Protein AF-A0A357F8G6-F1 (afdb_monomer)

Nearest PDB structures (foldseek):
  5ffz-assembly1_A-2  TM=5.492E-01  e=2.465E-02  Staphylococcus aureus
  5fb2-assembly1_A  TM=5.882E-01  e=3.566E-02  Staphylococcus aureus
  5ffx-assembly1_A  TM=5.777E-01  e=6.205E-02  Staphylococcus aureus
  6pco-assembly1_B  TM=5.601E-01  e=1.053E+00  Bordetell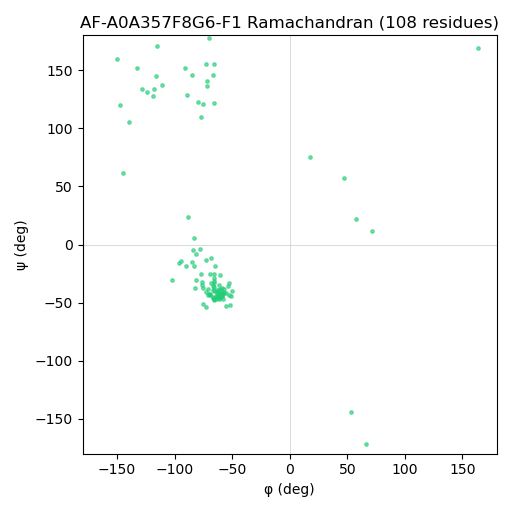a bronchiseptica
  3cdh-assembly1_B  TM=5.839E-01  e=1.833E+00  Ruegeria pomeroyi DSS-3

Mean predicted aligned error: 5.39 Å

Radius of gyration: 15.56 Å; Cα contacts (8 Å, |Δi|>4): 113; chains: 1; bounding box: 52×36×39 Å

Structure (mmCIF, N/CA/C/O backbone):
data_AF-A0A357F8G6-F1
#
_entry.id   AF-A0A357F8G6-F1
#
loop_
_atom_site.group_PDB
_atom_site.id
_atom_site.type_symbol
_atom_site.label_atom_id
_atom_site.label_alt_id
_atom_site.label_comp_id
_atom_site.label_asym_id
_atom_site.label_entity_id
_atom_site.label_seq_id
_atom_site.pdbx_PDB_ins_code
_atom_site.Cartn_x
_atom_site.Cartn_y
_atom_site.Cartn_z
_atom_site.occupancy
_atom_site.B_iso_or_equiv
_atom_site.auth_seq_id
_atom_site.auth_comp_id
_atom_site.auth_asym_id
_atom_site.auth_atom_id
_atom_site.pdbx_PDB_model_num
ATOM 1 N N . MET A 1 1 ? 31.785 -21.880 -17.353 1.00 59.53 1 MET A N 1
ATOM 2 C CA . MET A 1 1 ? 31.046 -21.017 -16.407 1.00 59.53 1 MET A CA 1
ATOM 3 C C . MET A 1 1 ? 29.583 -21.114 -16.800 1.00 59.53 1 MET A C 1
ATOM 5 O O . MET A 1 1 ? 29.295 -20.853 -17.959 1.00 59.53 1 MET A O 1
ATOM 9 N N . PHE A 1 2 ? 28.699 -21.585 -15.920 1.00 76.69 2 PHE A N 1
ATOM 10 C CA . PHE A 1 2 ? 27.284 -21.784 -16.259 1.00 76.69 2 PHE A CA 1
ATOM 11 C C . PHE A 1 2 ? 26.419 -20.906 -15.353 1.00 76.69 2 PHE A C 1
ATOM 13 O O . PHE A 1 2 ? 26.585 -20.930 -14.134 1.00 76.69 2 PHE A O 1
ATOM 20 N N . THR A 1 3 ? 25.529 -20.114 -15.949 1.00 87.19 3 THR A N 1
ATOM 21 C CA . THR A 1 3 ? 24.547 -19.296 -15.227 1.00 87.19 3 THR A CA 1
ATOM 22 C C . THR A 1 3 ? 23.376 -20.179 -14.808 1.00 87.19 3 THR A C 1
ATOM 24 O O . THR A 1 3 ? 22.744 -20.793 -15.662 1.00 87.19 3 THR A O 1
ATOM 27 N N . LEU A 1 4 ? 23.084 -20.240 -13.505 1.00 90.69 4 LEU A N 1
ATOM 28 C CA . LEU A 1 4 ? 21.967 -21.028 -12.959 1.00 90.69 4 LEU A CA 1
ATOM 29 C C . LEU A 1 4 ? 20.603 -20.345 -13.160 1.00 90.69 4 LEU A C 1
ATOM 31 O O . LEU A 1 4 ? 19.579 -21.017 -13.209 1.00 90.69 4 LEU A O 1
ATOM 35 N N . GLY A 1 5 ? 20.588 -19.017 -13.288 1.00 86.19 5 GLY A N 1
ATOM 36 C CA . GLY A 1 5 ? 19.381 -18.229 -13.520 1.00 86.19 5 GLY A CA 1
ATOM 37 C C . GLY A 1 5 ? 19.585 -16.745 -13.220 1.00 86.19 5 GLY A C 1
ATOM 38 O O . GLY A 1 5 ? 20.605 -16.350 -12.654 1.00 86.19 5 GLY A O 1
ATOM 39 N N . GLY A 1 6 ? 18.602 -15.934 -13.614 1.00 88.56 6 GLY A N 1
ATOM 40 C CA . GLY A 1 6 ? 18.479 -14.519 -13.259 1.00 88.56 6 GLY A CA 1
ATOM 41 C C . GLY A 1 6 ? 17.232 -14.267 -12.406 1.00 88.56 6 GLY A C 1
ATOM 42 O O . GLY A 1 6 ? 16.396 -15.154 -12.242 1.00 88.56 6 GLY A O 1
ATOM 43 N N . GLY A 1 7 ? 17.099 -13.057 -11.865 1.00 85.38 7 GLY A N 1
ATOM 44 C CA . GLY A 1 7 ? 15.947 -12.667 -11.055 1.00 85.38 7 GLY A CA 1
ATOM 45 C C . GLY A 1 7 ? 15.641 -11.177 -11.163 1.00 85.38 7 GLY A C 1
ATOM 46 O O . GLY A 1 7 ? 16.503 -10.383 -11.533 1.00 85.38 7 GLY A O 1
ATOM 47 N N . MET A 1 8 ? 14.405 -10.812 -10.827 1.00 80.38 8 MET A N 1
ATOM 48 C CA . MET A 1 8 ? 13.933 -9.430 -10.769 1.00 80.38 8 MET A CA 1
ATOM 49 C C . MET A 1 8 ? 13.502 -9.104 -9.340 1.00 80.38 8 MET A C 1
ATOM 51 O O . MET A 1 8 ? 12.783 -9.883 -8.712 1.00 80.38 8 MET A O 1
ATOM 55 N N . VAL A 1 9 ? 13.934 -7.952 -8.828 1.00 79.44 9 VAL A N 1
ATOM 56 C CA . VAL A 1 9 ? 13.481 -7.453 -7.525 1.00 79.44 9 VAL A CA 1
ATOM 57 C C . VAL A 1 9 ? 12.066 -6.903 -7.683 1.00 79.44 9 VAL A C 1
ATOM 59 O O . VAL A 1 9 ? 11.845 -5.998 -8.481 1.00 79.44 9 VAL A O 1
ATOM 62 N N . ILE A 1 10 ? 11.121 -7.461 -6.927 1.00 75.69 10 ILE A N 1
ATOM 63 C CA . ILE A 1 10 ? 9.698 -7.073 -6.953 1.00 75.69 10 ILE A CA 1
ATOM 64 C C . ILE A 1 10 ? 9.289 -6.189 -5.765 1.00 75.69 10 ILE A C 1
ATOM 66 O O . ILE A 1 10 ? 8.410 -5.351 -5.902 1.00 75.69 10 ILE A O 1
ATOM 70 N N . ASP A 1 11 ? 9.929 -6.363 -4.606 1.00 76.88 11 ASP A N 1
ATOM 71 C CA . ASP A 1 11 ? 9.844 -5.468 -3.447 1.00 76.88 11 ASP A CA 1
ATOM 72 C C . ASP A 1 11 ? 11.212 -5.509 -2.745 1.00 76.88 11 ASP A C 1
ATOM 74 O O . ASP A 1 11 ? 11.642 -6.590 -2.327 1.00 76.88 11 ASP A O 1
ATOM 78 N N . PRO A 1 12 ? 11.926 -4.376 -2.622 1.00 79.88 12 PRO A N 1
ATOM 79 C CA . PRO A 1 12 ? 13.245 -4.336 -1.997 1.00 79.88 12 PRO A CA 1
ATOM 80 C C . PRO A 1 12 ? 13.207 -4.489 -0.468 1.00 79.88 12 PRO A C 1
ATOM 82 O O . PRO A 1 12 ? 14.250 -4.703 0.147 1.00 79.88 12 PRO A O 1
ATOM 85 N N . SER A 1 13 ? 12.043 -4.369 0.181 1.00 78.44 13 SER A N 1
ATOM 86 C CA . SER A 1 13 ? 11.942 -4.433 1.645 1.00 78.44 13 SER A CA 1
ATOM 87 C C . SER A 1 13 ? 10.642 -5.120 2.109 1.00 78.44 13 SER A C 1
ATOM 89 O O . SER A 1 13 ? 9.804 -4.510 2.783 1.00 78.44 13 SER A O 1
ATOM 91 N N . PRO A 1 14 ? 10.431 -6.403 1.766 1.00 74.62 14 PRO A N 1
ATOM 92 C CA . PRO A 1 14 ? 9.192 -7.101 2.091 1.00 74.62 14 PRO A CA 1
ATOM 93 C C . PRO A 1 14 ? 9.044 -7.295 3.604 1.00 74.62 14 PRO A C 1
ATOM 95 O O . PRO A 1 14 ? 10.024 -7.531 4.321 1.00 74.62 14 PRO A O 1
ATOM 98 N N . SER A 1 15 ? 7.808 -7.244 4.112 1.00 76.69 15 SER A N 1
ATOM 99 C CA . SER A 1 15 ? 7.571 -7.599 5.513 1.00 76.69 15 SER A CA 1
ATOM 100 C C . SER A 1 15 ? 7.714 -9.111 5.714 1.00 76.69 15 SER A C 1
ATOM 102 O O . SER A 1 15 ? 7.271 -9.917 4.897 1.00 76.69 15 SER A O 1
ATOM 104 N N . LYS A 1 16 ? 8.311 -9.520 6.838 1.00 71.81 16 LYS A N 1
ATOM 105 C CA . LYS A 1 16 ? 8.487 -10.940 7.203 1.00 71.81 16 LYS A CA 1
ATOM 106 C C . LYS A 1 16 ? 7.294 -11.507 7.987 1.00 71.81 16 LYS A C 1
ATOM 108 O O . LYS A 1 16 ? 7.448 -12.441 8.773 1.00 71.81 16 LYS A O 1
ATOM 113 N N . SER A 1 17 ? 6.108 -10.912 7.846 1.00 70.38 17 SER A N 1
ATOM 114 C CA . SER A 1 17 ? 4.938 -11.302 8.635 1.00 70.38 17 SER A CA 1
ATOM 115 C C . SER A 1 17 ? 4.484 -12.721 8.293 1.00 70.38 17 SER A C 1
ATOM 117 O O . SER A 1 17 ? 4.092 -13.002 7.160 1.00 70.38 17 SER A O 1
ATOM 119 N N . ARG A 1 18 ? 4.443 -13.610 9.298 1.00 66.31 18 ARG A N 1
ATOM 120 C CA . ARG A 1 18 ? 3.947 -14.986 9.115 1.00 66.31 18 ARG A CA 1
ATOM 121 C C . ARG A 1 18 ? 2.491 -15.037 8.646 1.00 66.31 18 ARG A C 1
ATOM 123 O O . ARG A 1 18 ? 2.104 -15.982 7.977 1.00 66.31 18 ARG A O 1
ATOM 130 N N . ARG A 1 19 ? 1.691 -14.013 8.959 1.00 67.75 19 ARG A N 1
ATOM 131 C CA . ARG A 1 19 ? 0.272 -13.937 8.568 1.00 67.75 19 ARG A CA 1
ATOM 132 C C . ARG A 1 19 ? 0.086 -13.734 7.062 1.00 67.75 19 ARG A C 1
ATOM 134 O O . ARG A 1 19 ? -0.935 -14.130 6.521 1.00 67.75 19 ARG A O 1
ATOM 141 N N . VAL A 1 20 ? 1.079 -13.154 6.388 1.00 68.31 20 VAL A N 1
ATOM 142 C CA . VAL A 1 20 ? 1.058 -12.922 4.935 1.00 68.31 20 VAL A CA 1
ATOM 143 C C . VAL A 1 20 ? 1.492 -14.177 4.160 1.00 68.31 20 VAL A C 1
ATOM 145 O O . VAL A 1 20 ? 1.156 -14.306 2.987 1.00 68.31 20 VAL A O 1
ATOM 148 N N . LEU A 1 21 ? 2.163 -15.143 4.809 1.00 70.56 21 LEU A N 1
ATOM 149 C CA . LEU A 1 21 ? 2.698 -16.352 4.160 1.00 70.56 21 LEU A CA 1
ATOM 150 C C . LEU A 1 21 ? 1.628 -17.202 3.467 1.00 70.56 21 LEU A C 1
ATOM 152 O O . LEU A 1 21 ? 1.898 -17.726 2.392 1.00 70.56 21 LEU A O 1
ATOM 156 N N . HIS A 1 22 ? 0.427 -17.325 4.044 1.00 75.25 22 HIS A N 1
ATOM 157 C CA . HIS A 1 22 ? -0.633 -18.149 3.450 1.00 75.25 22 HIS A CA 1
ATOM 158 C C . HIS A 1 22 ? -1.145 -17.602 2.115 1.00 75.25 22 HIS A C 1
ATOM 160 O O . HIS A 1 22 ? -1.514 -18.375 1.237 1.00 75.25 22 HIS A O 1
ATOM 166 N N . GLU A 1 23 ? -1.133 -16.283 1.936 1.00 79.56 23 GLU A N 1
ATOM 167 C CA . GLU A 1 23 ? -1.571 -15.648 0.690 1.00 79.56 23 GLU A CA 1
ATOM 168 C C . GLU A 1 23 ? -0.4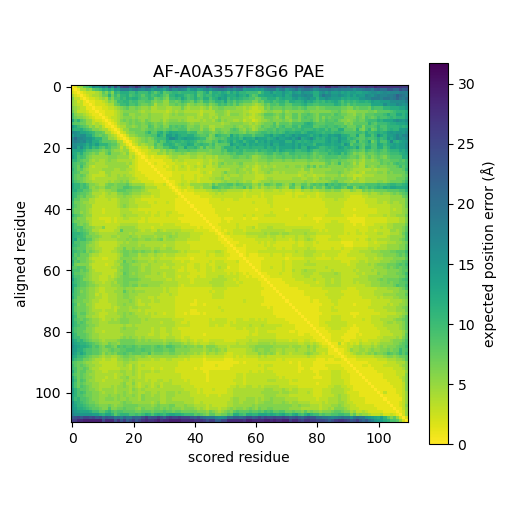12 -15.370 -0.268 1.00 79.56 23 GLU A C 1
ATOM 170 O O . GLU A 1 23 ? -0.637 -15.093 -1.447 1.00 79.56 23 GLU A O 1
ATOM 175 N N . LEU A 1 24 ? 0.826 -15.453 0.227 1.00 79.00 24 LEU A N 1
ATOM 176 C CA . LEU A 1 24 ? 2.031 -15.022 -0.468 1.00 79.00 24 LEU A CA 1
ATOM 177 C C . LEU A 1 24 ? 2.157 -15.582 -1.895 1.00 79.00 24 LEU A C 1
ATOM 179 O O . LEU A 1 24 ? 2.429 -14.778 -2.783 1.00 79.00 24 LEU A O 1
ATOM 183 N N . PRO A 1 25 ? 1.900 -16.876 -2.189 1.00 83.50 25 PRO A N 1
ATOM 184 C CA . PRO A 1 25 ? 2.017 -17.386 -3.557 1.00 83.50 25 PRO A CA 1
ATOM 185 C C . PRO A 1 25 ? 1.092 -16.670 -4.549 1.00 83.50 25 PRO A C 1
ATOM 187 O O . PRO A 1 25 ? 1.517 -16.288 -5.640 1.00 83.50 25 PRO A O 1
ATOM 190 N N . GLY A 1 26 ? -0.164 -16.434 -4.158 1.00 85.50 26 GLY A N 1
ATOM 191 C CA . GLY A 1 26 ? -1.132 -15.723 -4.994 1.00 85.50 26 GLY A CA 1
ATOM 192 C C . GLY A 1 26 ? -0.751 -14.256 -5.194 1.00 85.50 26 GLY A C 1
ATOM 193 O O . GLY A 1 26 ? -0.933 -13.715 -6.282 1.00 85.50 26 GLY A O 1
ATOM 194 N N . ARG A 1 27 ? -0.171 -13.624 -4.169 1.00 84.12 27 ARG A N 1
ATOM 195 C CA . ARG A 1 27 ? 0.277 -12.222 -4.233 1.00 84.12 27 ARG A CA 1
ATOM 196 C C . ARG A 1 27 ? 1.529 -12.045 -5.074 1.00 84.12 27 ARG A C 1
ATOM 198 O O . ARG A 1 27 ? 1.588 -11.125 -5.878 1.00 84.12 27 ARG A O 1
ATOM 205 N N . LEU A 1 28 ? 2.490 -12.959 -4.956 1.00 82.56 28 LEU A N 1
ATOM 206 C CA . LEU A 1 28 ? 3.680 -12.983 -5.805 1.00 82.56 28 LEU A CA 1
ATOM 207 C C . LEU A 1 28 ? 3.309 -13.163 -7.279 1.00 82.56 28 LEU A C 1
ATOM 209 O O . LEU A 1 28 ? 3.885 -12.493 -8.130 1.00 82.56 28 LEU A O 1
ATOM 213 N N . ARG A 1 29 ? 2.302 -13.996 -7.579 1.00 84.44 29 ARG A N 1
ATOM 214 C CA . ARG A 1 29 ? 1.766 -14.114 -8.941 1.00 84.44 29 ARG A CA 1
ATOM 215 C C . ARG A 1 29 ? 1.176 -12.791 -9.432 1.00 84.44 29 ARG A C 1
ATOM 217 O O . ARG A 1 29 ? 1.501 -12.364 -10.529 1.00 84.44 29 ARG A O 1
ATOM 224 N N . ARG A 1 30 ? 0.391 -12.089 -8.607 1.00 87.38 30 ARG A N 1
ATOM 225 C CA . ARG A 1 30 ? -0.138 -10.757 -8.963 1.00 87.38 30 ARG A CA 1
ATOM 226 C C . ARG A 1 30 ? 0.947 -9.692 -9.110 1.00 87.38 30 ARG A C 1
ATOM 228 O O . ARG A 1 30 ? 0.821 -8.834 -9.971 1.00 87.38 30 ARG A O 1
ATOM 235 N N . LEU A 1 31 ? 2.028 -9.760 -8.335 1.00 84.19 31 LEU A N 1
ATOM 236 C CA . LEU A 1 31 ? 3.194 -8.897 -8.540 1.00 84.19 31 LEU A CA 1
ATOM 237 C C . LEU A 1 31 ? 3.904 -9.197 -9.865 1.00 84.19 31 LEU A C 1
ATOM 239 O O . LEU A 1 31 ? 4.386 -8.279 -10.522 1.00 84.19 31 LEU A O 1
ATOM 243 N N . HIS A 1 32 ? 3.959 -10.464 -10.273 1.00 82.75 32 HIS A N 1
ATOM 244 C CA . HIS A 1 32 ? 4.570 -10.859 -11.537 1.00 82.75 32 HIS A CA 1
ATOM 245 C C . HIS A 1 32 ? 3.708 -10.458 -12.745 1.00 82.75 32 HIS A C 1
ATOM 247 O O . HIS A 1 32 ? 4.183 -9.725 -13.613 1.00 82.75 32 HIS A O 1
ATOM 253 N N . ASP A 1 33 ? 2.439 -10.866 -12.752 1.00 85.69 33 ASP A N 1
ATOM 254 C CA . ASP A 1 33 ? 1.533 -10.763 -13.906 1.00 85.69 33 ASP A CA 1
ATOM 255 C C . ASP A 1 33 ? 0.740 -9.446 -13.953 1.00 85.69 33 ASP A C 1
ATOM 257 O O . ASP A 1 33 ? 0.181 -9.092 -14.989 1.00 85.69 33 ASP A O 1
ATOM 261 N N . GLY A 1 34 ? 0.641 -8.735 -12.827 1.00 83.50 34 GLY A N 1
ATOM 262 C CA . GLY A 1 34 ? -0.187 -7.540 -12.692 1.00 83.50 34 GLY A CA 1
ATOM 263 C C . GLY A 1 34 ? 0.367 -6.318 -13.418 1.00 83.50 34 GLY A C 1
ATOM 264 O O . GLY A 1 34 ? 1.575 -6.180 -13.624 1.00 83.50 34 GLY A O 1
ATOM 265 N N . ASP A 1 35 ? -0.538 -5.401 -13.759 1.00 89.38 35 ASP A N 1
ATOM 266 C CA . ASP A 1 35 ? -0.176 -4.068 -14.232 1.00 89.38 35 ASP A CA 1
ATOM 267 C C . ASP A 1 35 ? 0.418 -3.201 -13.103 1.00 89.38 35 ASP A C 1
ATOM 269 O O . ASP A 1 35 ? 0.529 -3.619 -11.947 1.00 89.38 35 ASP A O 1
ATOM 273 N N . GLU A 1 36 ? 0.826 -1.977 -13.442 1.00 88.69 36 GLU A N 1
ATOM 274 C CA . GLU A 1 36 ? 1.426 -1.032 -12.495 1.00 88.69 36 GLU A CA 1
ATOM 275 C C . GLU A 1 36 ? 0.555 -0.817 -11.245 1.00 88.69 36 GLU A C 1
ATOM 277 O O . GLU A 1 36 ? 1.068 -0.872 -10.128 1.00 88.69 36 GLU A O 1
ATOM 282 N N . ASN A 1 37 ? -0.762 -0.668 -11.405 1.00 91.44 37 ASN A N 1
ATOM 283 C CA . ASN A 1 37 ? -1.673 -0.397 -10.293 1.00 91.44 37 ASN A CA 1
ATOM 284 C C . ASN A 1 37 ? -1.829 -1.623 -9.390 1.00 91.44 37 ASN A C 1
ATOM 286 O O . ASN A 1 37 ? -1.772 -1.504 -8.164 1.00 91.44 37 ASN A O 1
ATOM 290 N N . VAL A 1 38 ? -1.973 -2.810 -9.988 1.00 91.25 38 VAL A N 1
ATOM 291 C CA . VAL A 1 38 ? -2.053 -4.077 -9.250 1.00 91.25 38 VAL A CA 1
ATOM 292 C C . VAL A 1 38 ? -0.771 -4.306 -8.456 1.00 91.25 38 VAL A C 1
ATOM 294 O O . VAL A 1 38 ? -0.827 -4.604 -7.262 1.00 91.25 38 VAL A O 1
ATOM 297 N N . ARG A 1 39 ? 0.395 -4.113 -9.081 1.00 90.00 39 ARG A N 1
ATOM 298 C CA . ARG A 1 39 ? 1.693 -4.245 -8.405 1.00 90.00 39 ARG A CA 1
ATOM 299 C C . ARG A 1 39 ? 1.822 -3.264 -7.247 1.00 90.00 39 ARG A C 1
ATOM 301 O O . ARG A 1 39 ? 2.212 -3.653 -6.148 1.00 90.00 39 ARG A O 1
ATOM 308 N N . SER A 1 40 ? 1.447 -2.011 -7.473 1.00 91.69 40 SER A N 1
ATOM 309 C CA . SER A 1 40 ? 1.436 -0.966 -6.457 1.00 91.69 40 SER A CA 1
ATOM 310 C C . SER A 1 40 ? 0.549 -1.302 -5.255 1.00 91.69 40 SER A C 1
ATOM 312 O O . SER A 1 40 ? 0.985 -1.140 -4.113 1.00 91.69 40 SER A O 1
ATOM 314 N N . ALA A 1 41 ? -0.659 -1.824 -5.482 1.00 93.00 41 ALA A N 1
ATOM 315 C CA . ALA A 1 41 ? -1.542 -2.266 -4.405 1.00 93.00 41 ALA A CA 1
ATOM 316 C C . ALA A 1 41 ? -0.930 -3.430 -3.606 1.00 93.00 41 ALA A C 1
ATOM 318 O O . ALA A 1 41 ? -0.972 -3.431 -2.372 1.00 93.00 41 ALA A O 1
ATOM 319 N N . GLU A 1 42 ? -0.302 -4.393 -4.286 1.00 90.44 42 GLU A N 1
ATOM 320 C CA . GLU A 1 42 ? 0.346 -5.532 -3.631 1.00 90.44 42 GLU A CA 1
ATOM 321 C C . GLU A 1 42 ? 1.568 -5.120 -2.799 1.00 90.44 42 GLU A C 1
ATOM 323 O O . GLU A 1 42 ? 1.725 -5.603 -1.678 1.00 90.44 42 GLU A O 1
ATOM 328 N N . VAL A 1 43 ? 2.387 -4.173 -3.271 1.00 89.94 43 VAL A N 1
ATOM 329 C CA . VAL A 1 43 ? 3.504 -3.612 -2.486 1.00 89.94 43 VAL A CA 1
ATOM 330 C C . VAL A 1 43 ? 3.008 -3.023 -1.161 1.00 89.94 43 VAL A C 1
ATOM 332 O O . VAL A 1 43 ? 3.614 -3.252 -0.113 1.00 89.94 43 VAL A O 1
ATOM 335 N N . ILE A 1 44 ? 1.878 -2.308 -1.177 1.00 92.06 44 ILE A N 1
ATOM 336 C CA . ILE A 1 44 ? 1.271 -1.744 0.038 1.00 92.06 44 ILE A CA 1
ATOM 337 C C . ILE A 1 44 ? 0.710 -2.857 0.923 1.00 92.06 44 ILE A C 1
ATOM 339 O O . ILE A 1 44 ? 0.927 -2.857 2.138 1.00 92.06 44 ILE A O 1
ATOM 343 N N . TYR A 1 45 ? 0.031 -3.839 0.330 1.00 90.88 45 TYR A N 1
ATOM 344 C CA . TYR A 1 45 ? -0.510 -4.971 1.070 1.00 90.88 45 TYR A CA 1
ATOM 345 C C . TYR A 1 45 ? 0.579 -5.756 1.811 1.00 90.88 45 TYR A C 1
ATOM 347 O O . TYR A 1 45 ? 0.395 -6.119 2.975 1.00 90.88 45 TYR A O 1
ATOM 355 N N . LEU A 1 46 ? 1.713 -6.031 1.165 1.00 87.81 46 LEU A N 1
ATOM 356 C CA . LEU A 1 46 ? 2.778 -6.850 1.745 1.00 87.81 46 LEU A CA 1
ATOM 357 C C . LEU A 1 46 ? 3.431 -6.209 2.977 1.00 87.81 46 LEU A C 1
ATOM 359 O O . LEU A 1 46 ? 4.016 -6.928 3.793 1.00 87.81 46 LEU A O 1
ATOM 363 N N . GLN A 1 47 ? 3.270 -4.897 3.179 1.00 88.06 47 GLN A N 1
ATOM 364 C CA . GLN A 1 47 ? 3.702 -4.220 4.406 1.00 88.06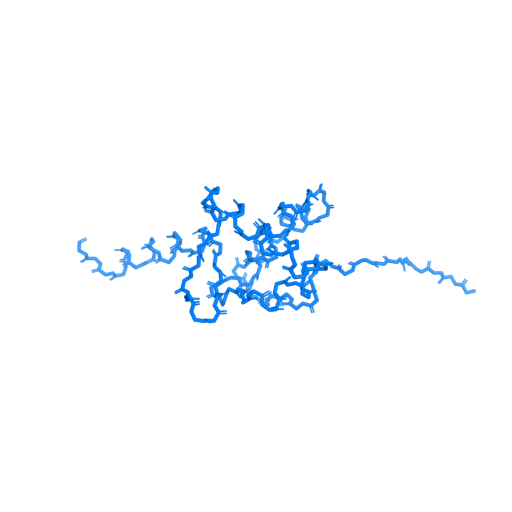 47 GLN A CA 1
ATOM 365 C C . GLN A 1 47 ? 2.765 -4.423 5.600 1.00 88.06 47 GLN A C 1
ATOM 367 O O . GLN A 1 47 ? 3.096 -4.030 6.722 1.00 88.06 47 GLN A O 1
ATOM 372 N N . SER A 1 48 ? 1.636 -5.110 5.405 1.00 87.75 48 SER A N 1
ATOM 373 C CA . SER A 1 48 ? 0.677 -5.404 6.467 1.00 87.75 48 SER A CA 1
ATOM 374 C C . SER A 1 48 ? 0.261 -4.120 7.205 1.00 87.75 48 SER A C 1
ATOM 376 O O . SER A 1 48 ? 0.157 -3.051 6.608 1.00 87.75 48 SER A O 1
ATOM 378 N N . VAL A 1 49 ? 0.035 -4.209 8.513 1.00 87.69 49 VAL A N 1
ATOM 379 C CA . VAL A 1 49 ? -0.421 -3.096 9.357 1.00 87.69 49 VAL A CA 1
ATOM 380 C C . VAL A 1 49 ? 0.618 -1.984 9.543 1.00 87.69 49 VAL A C 1
ATOM 382 O O . VAL A 1 49 ? 0.272 -0.916 10.036 1.00 87.69 49 VAL A O 1
ATOM 385 N N . LYS A 1 50 ? 1.885 -2.203 9.154 1.00 87.88 50 LYS A N 1
ATOM 386 C CA . LYS A 1 50 ? 2.907 -1.142 9.157 1.00 87.88 50 LYS A CA 1
ATOM 387 C C . LYS A 1 50 ? 2.601 -0.090 8.087 1.00 87.88 50 LYS A C 1
ATOM 389 O O . LYS A 1 50 ? 2.881 1.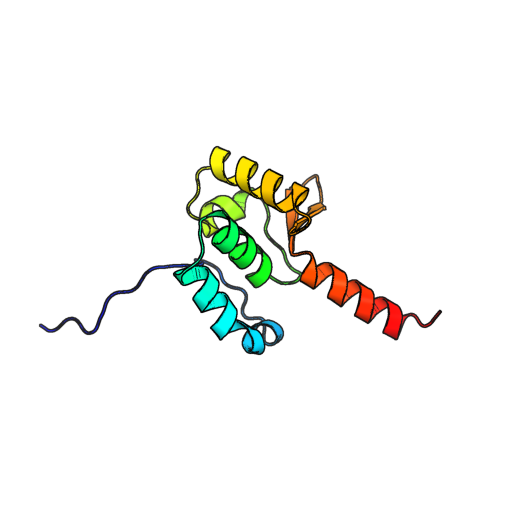090 8.293 1.00 87.88 50 LYS A O 1
ATOM 394 N N . GLY A 1 51 ? 2.020 -0.527 6.970 1.00 90.38 51 GLY A N 1
ATOM 395 C CA . GLY A 1 51 ? 1.756 0.315 5.813 1.00 90.38 51 GLY A CA 1
ATOM 396 C C . GLY A 1 51 ? 3.010 0.815 5.116 1.00 90.38 51 GLY A C 1
ATOM 397 O O . GLY A 1 51 ? 4.132 0.407 5.422 1.00 90.38 51 GLY A O 1
ATOM 398 N N . VAL A 1 52 ? 2.793 1.716 4.163 1.00 92.50 52 VAL A N 1
ATOM 399 C CA . VAL A 1 52 ? 3.847 2.349 3.368 1.00 92.50 52 VAL A CA 1
ATOM 400 C C . VAL A 1 52 ? 3.670 3.860 3.424 1.00 92.50 52 VAL A C 1
ATOM 402 O O . VAL A 1 52 ? 2.562 4.358 3.238 1.00 92.50 52 VAL A O 1
ATOM 405 N N . ILE A 1 53 ? 4.752 4.597 3.662 1.00 93.44 53 ILE A N 1
ATOM 406 C CA . ILE A 1 53 ? 4.766 6.057 3.489 1.00 93.44 53 ILE A CA 1
ATOM 407 C C . ILE A 1 53 ? 5.063 6.412 2.029 1.00 93.44 53 ILE A C 1
ATOM 409 O O . ILE A 1 53 ? 5.843 5.720 1.376 1.00 93.44 53 ILE A O 1
ATOM 413 N N . GLU A 1 54 ? 4.485 7.498 1.512 1.00 90.81 54 GLU A N 1
ATOM 414 C CA . GLU A 1 54 ? 4.635 7.912 0.100 1.00 90.81 54 GLU A CA 1
ATOM 415 C C . GLU A 1 54 ? 6.105 7.953 -0.373 1.00 90.81 54 GLU A C 1
ATOM 417 O O . GLU A 1 54 ? 6.429 7.503 -1.476 1.00 90.81 54 GLU A O 1
ATOM 422 N N . ALA A 1 55 ? 7.015 8.424 0.487 1.00 87.38 55 ALA A N 1
ATOM 423 C CA . ALA A 1 55 ? 8.447 8.488 0.190 1.00 87.38 55 ALA A CA 1
ATOM 424 C C . ALA A 1 55 ? 9.082 7.100 -0.031 1.00 87.38 55 ALA A C 1
ATOM 426 O O . ALA A 1 55 ? 9.893 6.923 -0.938 1.00 87.38 55 ALA A O 1
ATOM 427 N N . GLU A 1 56 ? 8.687 6.095 0.756 1.00 90.25 56 GLU A N 1
ATOM 428 C CA . GLU A 1 56 ? 9.153 4.711 0.595 1.00 90.25 56 GLU A CA 1
ATOM 429 C C . GLU A 1 56 ? 8.471 4.014 -0.583 1.00 90.25 56 GLU A C 1
ATOM 431 O O . GLU A 1 56 ? 9.068 3.155 -1.232 1.00 90.25 56 GLU A O 1
ATOM 436 N N . PHE A 1 57 ? 7.219 4.374 -0.867 1.00 91.88 57 PHE A N 1
ATOM 437 C CA . PHE A 1 57 ? 6.433 3.749 -1.922 1.00 91.88 57 PHE A CA 1
ATOM 438 C C . PHE A 1 57 ? 7.099 3.881 -3.294 1.00 91.88 57 PHE A C 1
ATOM 440 O O . PHE A 1 57 ? 7.151 2.904 -4.039 1.00 91.88 57 PHE A O 1
ATOM 447 N N . SER A 1 58 ? 7.667 5.048 -3.603 1.00 89.81 58 SER A N 1
ATOM 448 C CA . SER A 1 58 ? 8.370 5.279 -4.876 1.00 89.81 58 SER A CA 1
ATOM 449 C C . SER A 1 58 ? 9.565 4.336 -5.047 1.00 89.81 58 SER A C 1
ATOM 451 O O . SER A 1 58 ? 9.733 3.720 -6.094 1.00 89.81 58 SER A O 1
ATOM 453 N N . VAL A 1 59 ? 10.348 4.137 -3.980 1.00 88.81 59 VAL A N 1
ATOM 454 C CA . VAL A 1 59 ? 11.497 3.215 -3.987 1.00 88.81 59 VAL A CA 1
ATOM 455 C C . VAL A 1 59 ? 11.043 1.767 -4.167 1.00 88.81 59 VAL A C 1
ATOM 457 O O . VAL A 1 59 ? 11.674 1.003 -4.891 1.00 88.81 59 VAL A O 1
ATOM 460 N N . ARG A 1 60 ? 9.942 1.380 -3.518 1.00 88.75 60 ARG A N 1
ATOM 461 C CA . ARG A 1 60 ? 9.438 0.001 -3.546 1.00 88.75 60 ARG A CA 1
ATOM 462 C C . ARG A 1 60 ? 8.757 -0.372 -4.858 1.00 88.75 60 ARG A C 1
ATOM 464 O O . ARG A 1 60 ? 8.886 -1.505 -5.297 1.00 88.75 60 ARG A O 1
ATOM 471 N N . SER A 1 61 ? 8.029 0.569 -5.453 1.00 87.31 61 SER A N 1
ATOM 472 C CA . SER A 1 61 ? 7.306 0.380 -6.716 1.00 87.31 61 SER A CA 1
ATOM 473 C C . SER A 1 61 ? 8.179 0.611 -7.953 1.00 87.31 61 SER A C 1
ATOM 475 O O . SER A 1 61 ? 7.786 0.227 -9.050 1.00 87.31 61 SER A O 1
ATOM 477 N N . GLY A 1 62 ? 9.350 1.240 -7.791 1.00 87.31 62 GLY A N 1
ATOM 478 C CA . GLY A 1 62 ? 10.213 1.643 -8.903 1.00 87.31 62 GLY A CA 1
ATOM 479 C C . GLY A 1 62 ? 9.659 2.820 -9.713 1.00 87.31 62 GLY A C 1
ATOM 480 O O . GLY A 1 62 ? 10.165 3.109 -10.796 1.00 87.31 62 GLY A O 1
ATOM 481 N N . LEU A 1 63 ? 8.625 3.496 -9.205 1.00 89.69 63 LEU A N 1
ATOM 482 C CA . LEU A 1 63 ? 7.963 4.612 -9.869 1.00 89.69 63 LEU A CA 1
ATOM 483 C C . LEU A 1 63 ? 8.600 5.950 -9.486 1.00 89.69 63 LEU A C 1
ATOM 485 O O . LEU A 1 63 ? 9.108 6.140 -8.378 1.00 89.69 63 LEU A O 1
ATOM 489 N N . SER A 1 64 ? 8.523 6.924 -10.395 1.00 91.25 64 SER A N 1
ATOM 490 C CA . SER A 1 64 ? 8.860 8.310 -10.057 1.00 91.25 64 SER A CA 1
ATOM 491 C C . SER A 1 64 ? 7.8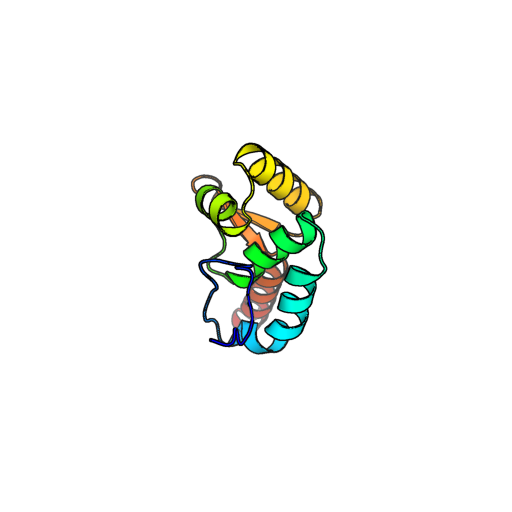63 8.882 -9.044 1.00 91.25 64 SER A C 1
ATOM 493 O O . SER A 1 64 ? 6.699 8.488 -9.022 1.00 91.25 64 SER A O 1
ATOM 495 N N . ALA A 1 65 ? 8.265 9.890 -8.264 1.00 90.19 65 ALA A N 1
ATOM 496 C CA . ALA A 1 65 ? 7.387 10.513 -7.266 1.00 90.19 65 ALA A CA 1
ATOM 497 C C . ALA A 1 65 ? 6.038 10.996 -7.845 1.00 90.19 65 ALA A C 1
ATOM 499 O O . ALA A 1 65 ? 4.997 10.871 -7.203 1.00 90.19 65 ALA A O 1
ATOM 500 N N . LYS A 1 66 ? 6.033 11.500 -9.089 1.00 91.56 66 LYS A N 1
ATOM 501 C CA . LYS A 1 66 ? 4.810 11.947 -9.775 1.00 91.56 66 LYS A CA 1
ATOM 502 C C . LYS A 1 66 ? 3.888 10.778 -10.134 1.00 91.56 66 LYS A C 1
ATOM 504 O O . LYS A 1 66 ? 2.674 10.894 -9.981 1.00 91.56 66 LYS A O 1
ATOM 509 N N . GLN A 1 67 ? 4.454 9.672 -10.622 1.00 93.00 67 GLN A N 1
ATOM 510 C CA . GLN A 1 67 ? 3.694 8.453 -10.917 1.00 93.00 67 GLN A CA 1
ATOM 511 C C . GLN A 1 67 ? 3.154 7.838 -9.629 1.00 93.00 67 GLN A C 1
ATOM 513 O O . GLN A 1 67 ? 1.962 7.566 -9.549 1.00 93.00 67 GLN A O 1
A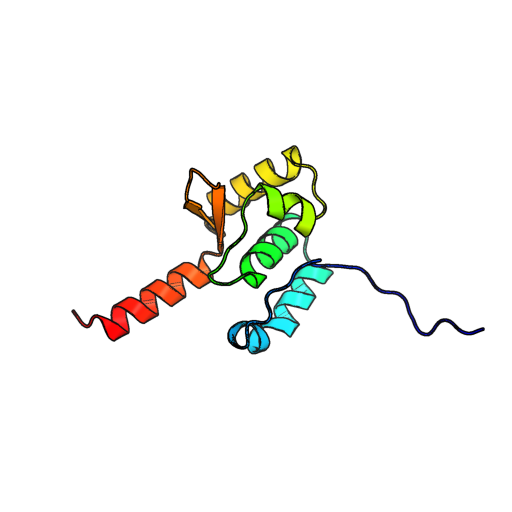TOM 518 N N . SER A 1 68 ? 3.993 7.740 -8.598 1.00 93.19 68 SER A N 1
ATOM 519 C CA . SER A 1 68 ? 3.619 7.271 -7.267 1.00 93.19 68 SER A CA 1
ATOM 520 C C . SER A 1 68 ? 2.406 8.004 -6.706 1.00 93.19 68 SER A C 1
ATOM 522 O O . SER A 1 68 ? 1.431 7.363 -6.328 1.00 93.19 68 SER A O 1
ATOM 524 N N . ALA A 1 69 ? 2.426 9.340 -6.706 1.00 92.38 69 ALA A N 1
ATOM 525 C CA . ALA A 1 69 ? 1.309 10.145 -6.218 1.00 92.38 69 ALA A CA 1
ATOM 526 C C . ALA A 1 69 ? 0.019 9.886 -7.017 1.00 92.38 69 ALA A C 1
ATOM 528 O O . ALA A 1 69 ? -1.053 9.726 -6.436 1.00 92.38 69 ALA A O 1
ATOM 529 N N . LYS A 1 70 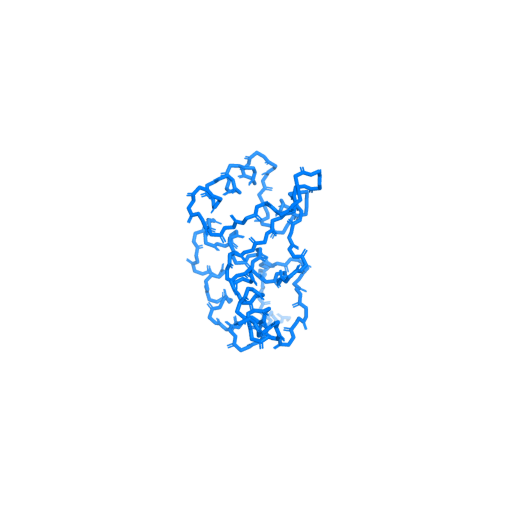? 0.123 9.787 -8.350 1.00 94.69 70 LYS A N 1
ATOM 530 C CA . LYS A 1 70 ? -1.020 9.500 -9.228 1.00 94.69 70 LYS A CA 1
ATOM 531 C C . LYS A 1 70 ? -1.611 8.113 -8.962 1.00 94.69 70 LYS A C 1
ATOM 533 O O . LYS A 1 70 ? -2.831 7.982 -8.886 1.00 94.69 70 LYS A O 1
ATOM 538 N N . VAL A 1 71 ? -0.764 7.096 -8.817 1.00 95.25 71 VAL A N 1
ATOM 539 C CA . VAL A 1 71 ? -1.197 5.723 -8.531 1.00 95.25 71 VAL A CA 1
ATOM 540 C C . VAL A 1 71 ? -1.817 5.641 -7.141 1.00 95.25 71 VAL A C 1
ATOM 542 O O . VAL A 1 71 ? -2.909 5.106 -7.007 1.00 95.25 71 VAL A O 1
ATOM 545 N N . LEU A 1 72 ? -1.203 6.235 -6.115 1.00 94.62 72 LEU A N 1
ATOM 546 C CA . LEU A 1 72 ? -1.777 6.274 -4.765 1.00 94.62 72 LEU A CA 1
ATOM 547 C C . LEU A 1 72 ? -3.148 6.960 -4.747 1.00 94.62 72 LEU A C 1
ATOM 549 O O . LEU A 1 72 ? -4.078 6.442 -4.134 1.00 94.62 72 LEU A O 1
ATOM 553 N N . GLN A 1 73 ? -3.303 8.074 -5.468 1.00 94.69 73 GLN A N 1
ATOM 554 C CA . GLN A 1 73 ? -4.587 8.763 -5.601 1.00 94.69 73 GLN A CA 1
ATOM 555 C C . GLN A 1 73 ? -5.643 7.892 -6.300 1.00 94.69 73 GLN A C 1
ATOM 557 O O . GLN A 1 73 ? -6.800 7.877 -5.880 1.00 94.69 73 GLN A O 1
ATOM 562 N N . LEU A 1 74 ? -5.254 7.156 -7.346 1.00 96.00 74 LEU A N 1
ATOM 563 C CA . LEU A 1 74 ? -6.135 6.220 -8.045 1.00 96.00 74 LEU A CA 1
ATOM 564 C C . LEU A 1 74 ? -6.546 5.046 -7.147 1.00 96.00 74 LEU A C 1
ATOM 566 O O . LEU A 1 74 ? -7.728 4.736 -7.039 1.00 96.00 74 LEU A O 1
ATOM 570 N N . LEU A 1 75 ? -5.591 4.414 -6.465 1.00 95.94 75 LEU A N 1
ATOM 571 C CA . LEU A 1 75 ? -5.868 3.304 -5.552 1.00 95.94 75 LEU A CA 1
ATOM 572 C C . LEU A 1 75 ? -6.770 3.749 -4.392 1.00 95.94 75 LEU A C 1
ATOM 574 O O . LEU A 1 75 ? -7.622 2.984 -3.937 1.00 95.94 75 LEU A O 1
ATOM 578 N N . GLN A 1 76 ? -6.607 4.987 -3.921 1.00 95.25 76 GLN A N 1
ATOM 579 C CA . GLN A 1 76 ? -7.454 5.562 -2.882 1.00 95.25 76 GLN A CA 1
ATOM 580 C C . GLN A 1 76 ? -8.873 5.844 -3.392 1.00 95.25 76 GLN A C 1
ATOM 582 O O . GLN A 1 76 ? -9.837 5.535 -2.694 1.00 95.25 76 GLN A O 1
ATOM 587 N N . SER A 1 77 ? -9.033 6.382 -4.608 1.00 96.12 77 SER A N 1
ATOM 588 C CA . SER A 1 77 ? -10.363 6.623 -5.190 1.00 96.12 77 SER A CA 1
ATOM 589 C C . SER A 1 77 ? -11.124 5.324 -5.475 1.00 96.12 77 SER A C 1
ATOM 591 O O . SER A 1 77 ? -12.347 5.293 -5.372 1.00 96.12 77 SER A O 1
ATOM 593 N N . GLN A 1 78 ? -10.398 4.239 -5.752 1.00 95.88 78 GLN A N 1
ATOM 594 C CA . GLN A 1 78 ? -10.927 2.882 -5.906 1.00 95.88 78 GLN A CA 1
ATOM 595 C C . GLN A 1 78 ? -11.115 2.134 -4.575 1.00 95.88 78 GLN A C 1
ATOM 597 O O . GLN A 1 78 ? -11.441 0.949 -4.588 1.00 95.88 78 GLN A O 1
ATOM 602 N N . GLN A 1 79 ? -10.900 2.795 -3.431 1.00 94.56 79 GLN A N 1
ATOM 603 C CA . GLN A 1 79 ? -11.019 2.218 -2.084 1.00 94.56 79 GLN A CA 1
ATOM 604 C C . GLN A 1 79 ? -10.116 0.997 -1.825 1.00 94.56 79 GLN A C 1
ATOM 606 O O . GLN A 1 79 ? -10.371 0.213 -0.916 1.00 94.56 79 GLN A O 1
ATOM 611 N N . GLN A 1 80 ? -9.029 0.829 -2.581 1.00 95.38 80 GLN A N 1
ATOM 612 C CA . GLN A 1 80 ? -8.076 -0.263 -2.350 1.00 95.38 80 GLN A CA 1
ATOM 613 C C . GLN A 1 80 ? -7.090 0.066 -1.225 1.00 95.38 80 GLN A C 1
ATOM 615 O O . GLN A 1 80 ? -6.627 -0.826 -0.505 1.00 95.38 80 GLN A O 1
ATOM 620 N N . VAL A 1 81 ? -6.780 1.353 -1.051 1.00 96.00 81 VAL A N 1
ATOM 621 C CA . VAL A 1 81 ? -5.879 1.847 -0.005 1.00 96.00 81 VAL A CA 1
ATOM 622 C C . VAL A 1 81 ? -6.473 3.048 0.719 1.00 96.00 81 VAL A C 1
ATOM 624 O O . VAL A 1 81 ? -7.236 3.826 0.152 1.00 96.00 81 VAL A O 1
ATOM 627 N N . LEU A 1 82 ? -6.085 3.219 1.979 1.00 95.44 82 LEU A N 1
ATOM 628 C CA . LEU A 1 82 ? -6.511 4.313 2.841 1.00 95.44 82 LEU A CA 1
ATOM 629 C C . LEU A 1 82 ? -5.289 5.064 3.367 1.00 95.44 82 LEU A C 1
ATOM 631 O O . LEU A 1 82 ? -4.368 4.443 3.899 1.00 95.44 82 LEU A O 1
ATOM 635 N N . CYS A 1 83 ? -5.296 6.394 3.261 1.00 94.62 83 CYS A N 1
ATOM 636 C CA . CYS A 1 83 ? -4.328 7.240 3.955 1.00 94.62 83 CYS A CA 1
ATOM 637 C C . CYS A 1 83 ? -4.733 7.354 5.432 1.00 94.62 83 CYS A C 1
ATOM 639 O O . CYS A 1 83 ? -5.748 7.972 5.748 1.00 94.62 83 CYS A O 1
ATOM 641 N N . VAL A 1 84 ? -3.965 6.728 6.325 1.00 92.88 84 VAL A N 1
ATOM 642 C CA . VAL A 1 84 ? -4.251 6.675 7.772 1.00 92.88 84 VAL A CA 1
ATOM 643 C C . VAL A 1 84 ? -3.510 7.731 8.583 1.00 92.88 84 VAL A C 1
ATOM 645 O O . VAL A 1 84 ? -3.870 7.991 9.724 1.00 92.88 84 VAL A O 1
ATOM 648 N N . ASP A 1 85 ? -2.482 8.340 8.000 1.00 91.50 85 ASP A N 1
ATOM 649 C CA . ASP A 1 85 ? -1.768 9.469 8.587 1.00 91.50 85 ASP A CA 1
ATOM 650 C C . ASP A 1 85 ? -1.461 10.488 7.481 1.00 91.50 85 ASP A C 1
ATOM 652 O O . ASP A 1 85 ? -0.564 10.241 6.669 1.00 91.50 85 ASP A O 1
ATOM 656 N N . PRO A 1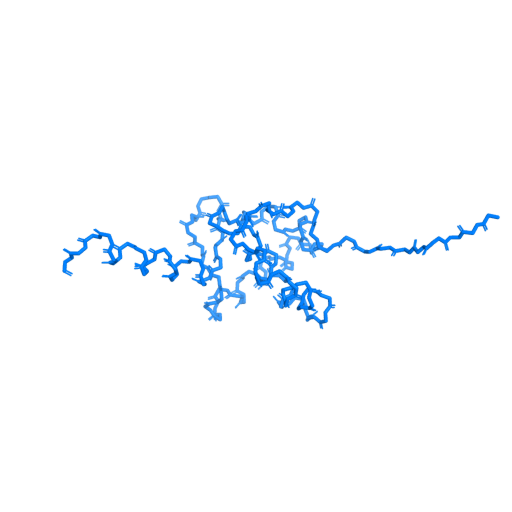 86 ? -2.184 11.621 7.430 1.00 86.31 86 PRO A N 1
ATOM 657 C CA . PRO A 1 86 ? -1.958 12.666 6.437 1.00 86.31 86 PRO A CA 1
ATOM 658 C C . PRO A 1 86 ? -0.603 13.373 6.564 1.00 86.31 86 PRO A C 1
ATOM 660 O O . PRO A 1 86 ? -0.112 13.892 5.564 1.00 86.31 86 PRO A O 1
ATOM 663 N N . PHE A 1 87 ? 0.014 13.396 7.753 1.00 89.44 87 PHE A N 1
ATOM 664 C CA . PHE A 1 87 ? 1.287 14.089 7.974 1.00 89.44 87 PHE A CA 1
ATOM 665 C C . PHE A 1 87 ? 2.448 13.300 7.379 1.00 89.44 87 PHE A C 1
ATOM 667 O O . PHE A 1 87 ? 3.234 13.837 6.601 1.00 89.44 87 PHE A O 1
ATOM 674 N N . SER A 1 88 ? 2.537 12.008 7.707 1.00 87.69 88 SER A N 1
ATOM 675 C CA . SER A 1 88 ? 3.548 11.119 7.119 1.00 87.69 88 SER A CA 1
ATOM 676 C C . SER A 1 88 ? 3.133 10.539 5.763 1.00 87.69 88 SER A C 1
ATOM 678 O O . SER A 1 88 ? 3.930 9.851 5.122 1.00 87.69 88 SER A O 1
ATOM 680 N N . LYS A 1 89 ? 1.892 10.813 5.328 1.00 92.94 89 LYS A N 1
ATOM 681 C CA . LYS A 1 89 ? 1.239 10.222 4.153 1.00 92.94 89 LYS A CA 1
ATOM 682 C C . LYS A 1 89 ? 1.400 8.706 4.137 1.00 92.94 89 LYS A C 1
ATOM 684 O O . LYS A 1 89 ? 1.972 8.125 3.210 1.00 92.94 89 LYS A O 1
ATOM 689 N N . ARG A 1 90 ? 0.942 8.074 5.217 1.00 94.56 90 ARG A N 1
ATOM 690 C CA . ARG A 1 90 ? 0.988 6.621 5.385 1.00 94.56 90 ARG A CA 1
ATOM 691 C C . ARG A 1 90 ? -0.270 5.980 4.832 1.00 94.56 90 ARG A C 1
ATOM 693 O O . ARG A 1 90 ? -1.375 6.324 5.242 1.00 94.56 90 ARG A O 1
ATOM 700 N N . TYR A 1 91 ? -0.076 4.982 3.983 1.00 95.38 91 TYR A N 1
ATOM 701 C CA . TYR A 1 91 ? -1.139 4.227 3.342 1.00 95.38 91 TYR A CA 1
ATOM 702 C C . TYR A 1 91 ? -1.194 2.793 3.868 1.00 95.38 91 TYR A C 1
ATOM 704 O O . TYR A 1 91 ? -0.164 2.127 4.018 1.00 95.38 91 TYR A O 1
ATOM 712 N N . LEU A 1 92 ? -2.411 2.315 4.121 1.00 95.25 92 LEU A N 1
ATOM 713 C CA . LEU A 1 92 ? -2.721 0.918 4.411 1.00 95.25 92 LEU A CA 1
ATOM 714 C C . LEU A 1 92 ? -3.620 0.348 3.326 1.00 95.25 92 LEU A C 1
ATOM 716 O O . LEU A 1 92 ? -4.500 1.032 2.814 1.00 95.25 92 LEU A O 1
ATOM 720 N N . HIS A 1 93 ? -3.432 -0.929 3.014 1.00 95.06 93 HIS A N 1
ATOM 721 C CA . HIS A 1 93 ? -4.370 -1.649 2.164 1.00 95.06 93 HIS A CA 1
ATOM 722 C C . HIS A 1 93 ? -5.676 -1.910 2.929 1.00 95.06 93 HIS A C 1
ATOM 724 O O . HIS A 1 93 ? -5.628 -2.353 4.081 1.00 95.06 93 HIS A O 1
ATOM 730 N N . VAL A 1 94 ? -6.828 -1.698 2.284 1.00 95.31 94 VAL A N 1
ATOM 731 C CA . VAL A 1 94 ? -8.159 -1.757 2.921 1.00 95.31 94 VAL A CA 1
ATOM 732 C C . VAL A 1 94 ? -8.418 -3.091 3.630 1.00 95.31 94 VAL A C 1
ATOM 734 O O . VAL A 1 94 ? -8.818 -3.100 4.786 1.00 95.31 94 VAL A O 1
ATOM 737 N N . GLN A 1 95 ? -8.024 -4.209 3.012 1.00 92.62 95 GLN A N 1
ATOM 738 C CA . GLN A 1 95 ? -8.122 -5.549 3.612 1.00 92.62 95 GLN A CA 1
ATOM 739 C C . GLN A 1 95 ? -7.471 -5.669 5.001 1.00 92.62 95 GLN A C 1
ATOM 741 O O . GLN A 1 95 ? -7.936 -6.446 5.832 1.00 92.62 95 GLN A O 1
ATOM 746 N N . HIS A 1 96 ? -6.384 -4.941 5.283 1.00 91.62 96 HIS A N 1
ATOM 747 C CA . HIS A 1 96 ? -5.787 -4.966 6.626 1.00 91.62 96 HIS A CA 1
ATOM 748 C C . HIS A 1 96 ? -6.604 -4.147 7.619 1.00 91.62 96 HIS A C 1
ATOM 750 O O . HIS A 1 96 ? -6.711 -4.544 8.776 1.00 91.62 96 HIS A O 1
ATOM 756 N N . VAL A 1 97 ? -7.199 -3.042 7.170 1.00 92.75 97 VAL A N 1
ATOM 757 C CA . VAL A 1 97 ? -8.090 -2.205 7.983 1.00 92.75 97 VAL A CA 1
ATOM 758 C C . VAL A 1 97 ? -9.355 -2.980 8.350 1.00 92.75 97 VAL A C 1
ATOM 760 O O . VAL A 1 97 ? -9.705 -3.037 9.525 1.00 92.75 97 VAL A O 1
ATOM 763 N N . GLU A 1 98 ? -9.983 -3.647 7.382 1.00 93.25 98 GLU A N 1
ATOM 764 C CA . GLU A 1 98 ? -11.169 -4.487 7.593 1.00 93.25 98 GLU A CA 1
ATOM 765 C C . GLU A 1 98 ? -10.896 -5.598 8.610 1.00 93.25 98 GLU A C 1
ATOM 767 O O . GLU A 1 98 ? -11.638 -5.753 9.575 1.00 93.25 98 GLU A O 1
ATOM 772 N N . ARG A 1 99 ? -9.769 -6.308 8.473 1.00 90.19 99 ARG A N 1
ATOM 773 C CA . ARG A 1 99 ? -9.360 -7.349 9.431 1.00 90.19 99 ARG A CA 1
ATOM 774 C C . ARG A 1 99 ? -9.137 -6.817 10.839 1.00 90.19 99 ARG A C 1
ATOM 776 O O . ARG A 1 99 ? -9.463 -7.504 11.806 1.00 90.19 99 ARG A O 1
ATOM 783 N N . ILE A 1 100 ? -8.543 -5.629 10.967 1.00 90.88 100 ILE A N 1
ATOM 784 C CA . ILE A 1 100 ? -8.403 -4.971 12.271 1.00 90.88 100 ILE A CA 1
ATOM 785 C C . ILE A 1 100 ? -9.793 -4.660 12.831 1.00 90.88 100 ILE A C 1
ATOM 787 O O . ILE A 1 100 ? -10.039 -4.955 13.996 1.00 90.88 100 ILE A O 1
ATOM 791 N N . GLY A 1 101 ? -10.700 -4.128 12.008 1.00 91.69 101 GLY A N 1
ATOM 792 C CA . GLY A 1 101 ? -12.090 -3.868 12.382 1.00 91.69 101 GLY A CA 1
ATOM 793 C C . GLY A 1 101 ? -12.794 -5.119 12.905 1.00 91.69 101 GLY A C 1
ATOM 794 O O . GLY A 1 101 ? -13.279 -5.115 14.030 1.00 91.69 101 GLY A O 1
ATOM 795 N N . GLU A 1 102 ? -12.758 -6.220 12.152 1.00 92.25 102 GLU A N 1
ATOM 796 C CA . GLU A 1 102 ? -13.334 -7.506 12.568 1.00 92.25 102 GLU A CA 1
ATOM 797 C C . GLU A 1 102 ? -12.744 -8.022 13.884 1.00 92.25 102 GLU A C 1
ATOM 799 O O . GLU A 1 102 ? -13.461 -8.561 14.729 1.00 92.25 102 GLU A O 1
ATOM 804 N N . PHE A 1 103 ? -11.428 -7.887 14.065 1.00 91.25 103 PHE A N 1
ATOM 805 C CA . PHE A 1 103 ? -10.765 -8.276 15.305 1.00 91.25 103 PHE A CA 1
ATOM 806 C C . PHE A 1 103 ? -11.240 -7.422 16.484 1.00 91.25 103 PHE A C 1
ATOM 808 O O . PHE A 1 103 ? -11.579 -7.968 17.533 1.00 91.25 103 PHE A O 1
ATOM 815 N N . LEU A 1 104 ? -11.303 -6.100 16.310 1.00 93.00 104 LEU A N 1
ATOM 816 C CA . LEU A 1 104 ? -11.772 -5.182 17.344 1.00 93.00 104 LEU A CA 1
ATOM 817 C C . LEU A 1 104 ? -13.232 -5.452 17.708 1.00 93.00 104 LEU A C 1
ATOM 819 O O . LEU A 1 104 ? -13.530 -5.545 18.892 1.00 93.00 104 LEU A O 1
ATOM 823 N N . SER A 1 105 ? -14.116 -5.667 16.730 1.00 93.19 105 SER A N 1
ATOM 824 C CA . SER A 1 105 ? -15.516 -6.032 16.984 1.00 93.19 105 SER A CA 1
ATOM 825 C C . SER A 1 105 ? -15.644 -7.309 17.819 1.00 93.19 105 SER A C 1
ATOM 827 O O . SER A 1 105 ? -16.483 -7.374 18.710 1.00 93.19 105 SER A O 1
ATOM 829 N N . LYS A 1 106 ? -14.786 -8.311 17.583 1.00 92.94 106 LYS A N 1
ATOM 830 C CA . LYS A 1 106 ? -14.785 -9.564 18.357 1.00 92.94 106 LYS A CA 1
ATOM 831 C C . LYS A 1 106 ? -14.269 -9.394 19.783 1.00 92.94 106 LYS A C 1
ATOM 833 O O . LYS A 1 106 ? -14.762 -10.061 20.682 1.00 92.94 106 LYS A O 1
ATOM 838 N N . VAL A 1 107 ? -13.242 -8.570 19.989 1.00 93.06 107 VAL A N 1
ATOM 839 C CA . VAL A 1 107 ? -12.610 -8.407 21.311 1.00 93.06 107 VAL A CA 1
ATOM 840 C C . VAL A 1 107 ? -13.381 -7.426 22.186 1.00 93.06 107 VAL A C 1
ATOM 842 O O . VAL A 1 107 ? -13.494 -7.642 23.388 1.00 93.06 107 VAL A O 1
ATOM 845 N N . LEU A 1 108 ? -13.916 -6.358 21.594 1.00 90.94 108 LEU A N 1
ATOM 846 C CA . LEU A 1 108 ? -14.587 -5.290 22.331 1.00 90.94 108 LEU A CA 1
ATOM 847 C C . LEU A 1 108 ? -16.035 -5.606 22.696 1.00 90.94 108 LEU A C 1
ATOM 849 O O . LEU A 1 108 ? -16.590 -4.817 23.448 1.00 90.94 108 LEU A O 1
ATOM 853 N N . THR A 1 109 ? -16.603 -6.710 22.187 1.00 68.12 109 THR A N 1
ATOM 854 C CA . THR A 1 109 ? -17.962 -7.222 22.459 1.00 68.12 109 THR A CA 1
ATOM 855 C C . THR A 1 109 ? -18.896 -6.171 23.076 1.00 68.12 109 THR A C 1
ATOM 857 O O . THR A 1 109 ? -19.145 -6.169 24.282 1.00 68.12 109 THR A O 1
ATOM 860 N N . ILE A 1 11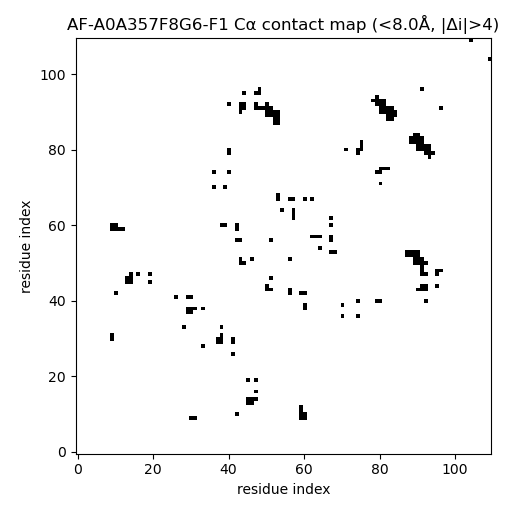0 ? -19.352 -5.252 22.220 1.00 56.38 110 ILE A N 1
ATOM 861 C CA . ILE A 1 110 ? -20.666 -4.610 22.337 1.00 56.38 110 ILE A CA 1
ATOM 862 C C . ILE A 1 110 ? -21.657 -5.558 21.666 1.00 56.38 110 ILE A C 1
ATOM 864 O O . ILE A 1 110 ? -21.284 -6.101 20.598 1.00 56.38 110 ILE A O 1
#

Secondary structure (DSSP, 8-state):
---------S-SS----GGGTTTHHHHHHHHHH--HHHHHHHHHHHTGGG-EEHHHHHHHHT--HHHHHHHHHHHHHTTSEEEEETTTTEEEEHHHHHHHHHHHHHHH--

Foldseek 3Di:
DDDPDDDDQLFPDFDPDPVCVVCVVVLVVQSVPPDLLSSLLSNQPRCAPVGDFLVNSCVGSVHDSVVSVVSVVVCVVVVQWDQPDPVRSGIHGVVSVVVVVVVCCVVVPD

Solvent-accessible surface area (backbone atoms only — not comparable to full-atom values): 6471 Å² total; per-residue (Å²): 139,83,84,92,75,87,85,80,92,77,56,87,76,71,54,88,52,74,84,51,57,84,52,38,70,65,50,53,48,39,52,69,76,39,55,74,65,52,28,48,51,48,60,28,43,53,34,43,90,77,28,36,33,57,78,56,43,18,71,43,65,72,40,54,69,71,55,36,53,54,48,53,52,48,36,38,77,69,59,50,31,41,76,81,34,83,87,70,41,27,30,31,27,38,73,55,54,51,50,50,48,56,50,48,57,66,72,65,63,125

pLDDT: mean 87.38, std 8.21, range [56.38, 96.12]

Sequence (110 aa):
MFTLGGGMVIDPSPSKSRRVLHELPGRLRRLHDGDENVRSAEVIYLQSVKGVIEAEFSVRSGLSAKQSAKVLQLLQSQQQVLCVDPFSKRYLHVQHVERIGEFLSKVLTI